Protein AF-A0A352Z6Q4-F1 (afdb_monomer_lite)

Radius of gyration: 16.07 Å; chains: 1; bounding box: 47×14×38 Å

Foldseek 3Di:
DDDDPDDDDDPDPTVDPCLVVQLVVQVVVCVVVVHDRDDSVVSVCVVQDDPPHGPPD

Structure (mmCIF, N/CA/C/O backbone):
data_AF-A0A352Z6Q4-F1
#
_entry.id   AF-A0A352Z6Q4-F1
#
loop_
_atom_site.group_PDB
_atom_site.id
_atom_site.type_symbol
_atom_site.label_atom_id
_atom_site.label_alt_id
_atom_site.label_comp_id
_atom_site.label_asym_id
_atom_site.label_entity_id
_atom_site.label_seq_id
_atom_site.pdbx_PDB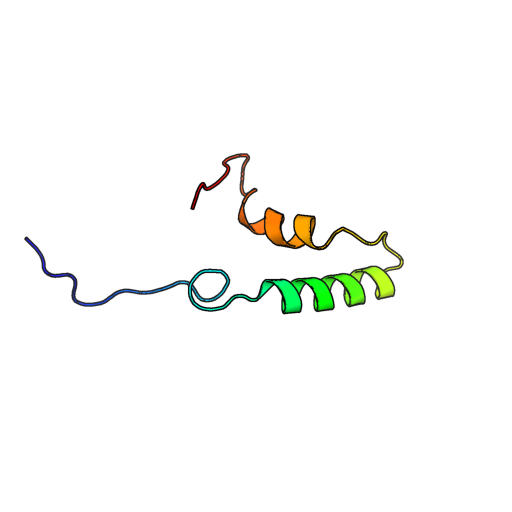_ins_code
_atom_site.Cartn_x
_atom_site.Cartn_y
_atom_site.Cartn_z
_atom_site.occupancy
_atom_site.B_iso_or_equiv
_atom_site.auth_seq_id
_atom_site.auth_comp_id
_atom_site.auth_asym_id
_atom_site.auth_atom_id
_atom_site.pdbx_PDB_model_num
ATOM 1 N N . MET A 1 1 ? 28.822 -5.265 -22.446 1.00 55.94 1 MET A N 1
ATOM 2 C CA . MET A 1 1 ? 27.672 -5.282 -21.513 1.00 55.94 1 MET A CA 1
ATOM 3 C C . MET A 1 1 ? 26.569 -6.092 -22.173 1.00 55.94 1 MET A C 1
ATOM 5 O O . MET A 1 1 ? 26.494 -6.039 -23.391 1.00 55.94 1 MET A O 1
ATOM 9 N N . LYS A 1 2 ? 25.782 -6.880 -21.431 1.00 73.38 2 LYS A N 1
ATOM 10 C CA . LYS A 1 2 ? 24.579 -7.498 -22.012 1.00 73.38 2 LYS A CA 1
ATOM 11 C C . LYS A 1 2 ? 23.489 -6.433 -22.096 1.00 73.38 2 LYS A C 1
ATOM 13 O O . LYS A 1 2 ? 23.289 -5.717 -21.118 1.00 73.38 2 LYS A O 1
ATOM 18 N N . GLU A 1 3 ? 22.845 -6.319 -23.250 1.00 85.62 3 GLU A N 1
ATOM 19 C CA . GLU A 1 3 ? 21.696 -5.434 -23.424 1.00 85.62 3 GLU A CA 1
ATOM 20 C C . GLU A 1 3 ? 20.485 -6.019 -22.695 1.00 85.62 3 GLU A C 1
ATOM 22 O O . GLU A 1 3 ? 20.281 -7.234 -22.669 1.00 85.62 3 GLU A O 1
ATOM 27 N N . VAL A 1 4 ? 19.716 -5.154 -22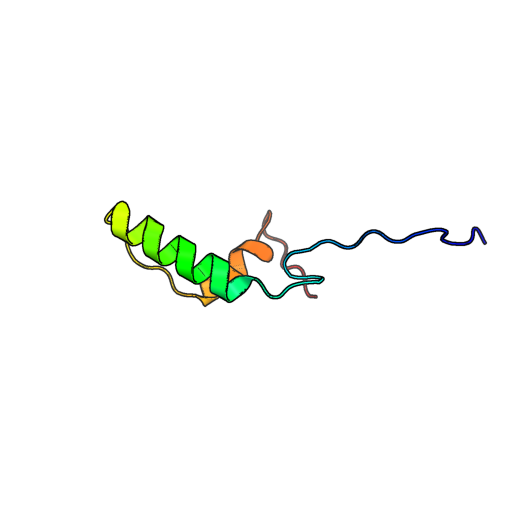.037 1.00 88.56 4 VAL A N 1
ATOM 28 C CA . VAL A 1 4 ? 18.447 -5.543 -21.423 1.00 88.56 4 VAL A CA 1
ATOM 29 C C . VAL A 1 4 ? 17.416 -5.635 -22.541 1.00 88.56 4 VAL A C 1
ATOM 31 O O . VAL A 1 4 ? 17.071 -4.624 -23.141 1.00 88.56 4 VAL A O 1
ATOM 34 N N . GLU A 1 5 ? 16.934 -6.844 -22.819 1.00 95.25 5 GLU A N 1
ATOM 35 C CA . GLU A 1 5 ? 15.991 -7.099 -23.918 1.00 95.25 5 GLU A CA 1
ATOM 36 C C . GLU A 1 5 ? 14.537 -6.780 -23.535 1.00 95.25 5 GLU A C 1
ATOM 38 O O . GLU A 1 5 ? 13.722 -6.461 -24.397 1.00 95.25 5 GLU A O 1
ATOM 43 N N . ALA A 1 6 ? 14.202 -6.847 -22.241 1.00 94.75 6 ALA A N 1
ATOM 44 C CA . ALA A 1 6 ? 12.871 -6.532 -21.731 1.00 94.75 6 ALA A CA 1
ATOM 45 C C . ALA A 1 6 ? 12.889 -6.157 -20.242 1.00 94.75 6 ALA A C 1
ATOM 47 O O . ALA A 1 6 ? 13.786 -6.552 -19.494 1.00 94.75 6 ALA A O 1
ATOM 48 N N . VAL A 1 7 ? 11.851 -5.433 -19.809 1.00 92.88 7 VAL A N 1
ATOM 49 C CA . VAL A 1 7 ? 11.618 -5.055 -18.409 1.00 92.88 7 VAL A CA 1
ATOM 50 C C . VAL A 1 7 ? 10.200 -5.450 -18.007 1.00 92.88 7 VAL A C 1
ATOM 52 O O . VAL A 1 7 ? 9.245 -5.175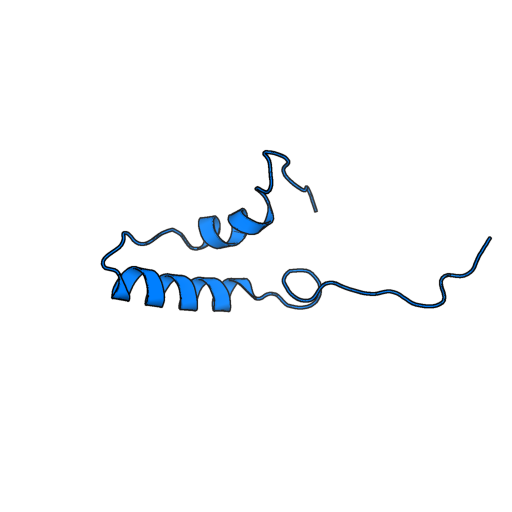 -18.731 1.00 92.88 7 VAL A O 1
ATOM 55 N N . LEU A 1 8 ? 10.074 -6.077 -16.837 1.00 94.88 8 LEU A N 1
ATOM 56 C CA . LEU A 1 8 ? 8.794 -6.344 -16.190 1.00 94.88 8 LEU A CA 1
ATOM 57 C C . LEU A 1 8 ? 8.573 -5.329 -15.072 1.00 94.88 8 LEU A C 1
ATOM 59 O O . LEU A 1 8 ? 9.452 -5.126 -14.235 1.00 94.88 8 LEU A O 1
ATOM 63 N N . PHE A 1 9 ? 7.385 -4.735 -15.051 1.00 93.56 9 PHE A N 1
ATOM 64 C CA . PHE A 1 9 ? 6.955 -3.830 -13.995 1.00 93.56 9 PHE A CA 1
ATOM 65 C C . PHE A 1 9 ? 5.881 -4.501 -13.152 1.00 93.56 9 PHE A C 1
ATOM 67 O O . PHE A 1 9 ? 5.013 -5.201 -13.676 1.00 93.56 9 PHE A O 1
ATOM 74 N N . ASP A 1 10 ? 5.943 -4.257 -11.847 1.00 90.19 10 ASP A N 1
ATOM 75 C CA . ASP A 1 10 ? 4.807 -4.503 -10.971 1.00 90.19 10 ASP A CA 1
ATOM 76 C C . ASP A 1 10 ? 3.633 -3.592 -11.375 1.00 90.19 10 ASP A C 1
ATOM 78 O O . ASP A 1 10 ? 3.819 -2.553 -12.015 1.00 90.19 10 ASP A O 1
ATOM 82 N N . LEU A 1 11 ? 2.412 -3.984 -11.032 1.00 92.81 11 LEU A N 1
ATOM 83 C CA . LEU A 1 11 ? 1.214 -3.235 -11.389 1.00 92.81 11 LEU A CA 1
ATOM 84 C C . LEU A 1 11 ? 0.875 -2.214 -10.299 1.00 92.81 11 LEU A C 1
ATOM 86 O O . LEU A 1 11 ? 0.948 -1.004 -10.522 1.00 92.81 11 LEU A O 1
ATOM 90 N N . ASP A 1 12 ? 0.524 -2.696 -9.111 1.00 88.81 12 ASP A N 1
ATOM 91 C CA . ASP A 1 12 ? -0.022 -1.892 -8.022 1.00 88.81 12 ASP A CA 1
ATOM 92 C C . ASP A 1 12 ? 1.071 -1.117 -7.278 1.00 88.81 12 ASP A C 1
ATOM 94 O O . ASP A 1 12 ? 1.972 -1.681 -6.668 1.00 88.81 12 ASP A O 1
ATOM 98 N N . GLY A 1 13 ? 0.987 0.212 -7.281 1.00 84.19 13 GLY A N 1
ATOM 99 C CA . GLY A 1 13 ? 2.012 1.076 -6.689 1.00 84.19 13 GLY A CA 1
ATOM 100 C C . GLY A 1 13 ? 3.261 1.274 -7.551 1.00 84.19 13 GLY A C 1
ATOM 101 O O . GLY A 1 13 ? 4.147 2.008 -7.127 1.00 84.19 13 GLY A O 1
ATOM 102 N N . THR A 1 14 ? 3.310 0.679 -8.747 1.00 89.69 14 THR A N 1
ATOM 103 C CA . THR A 1 14 ? 4.328 0.971 -9.770 1.00 89.69 14 THR A CA 1
ATOM 104 C C . THR A 1 14 ? 3.687 1.589 -11.012 1.00 89.69 14 THR A C 1
ATOM 106 O O . THR A 1 14 ? 3.982 2.735 -11.341 1.00 89.69 14 THR A O 1
ATOM 109 N N . LEU A 1 15 ? 2.775 0.875 -11.680 1.00 94.12 15 LEU A N 1
ATOM 110 C CA . LEU A 1 15 ? 2.060 1.383 -12.859 1.00 94.12 15 LEU A CA 1
ATOM 111 C C . LEU A 1 15 ? 0.699 2.006 -12.518 1.00 94.12 15 LEU A C 1
ATOM 113 O O . LEU A 1 15 ? 0.219 2.866 -13.254 1.00 94.12 15 LEU A O 1
ATOM 117 N N . VAL A 1 16 ? 0.062 1.573 -11.426 1.00 91.31 16 VAL A N 1
ATOM 118 C CA . VAL A 1 16 ? -1.295 1.989 -11.043 1.00 91.31 16 VAL A CA 1
ATOM 119 C C . VAL A 1 16 ? -1.331 2.449 -9.589 1.00 91.31 16 VAL A C 1
ATOM 121 O O . VAL A 1 16 ? -0.931 1.710 -8.689 1.00 91.31 16 VAL A O 1
ATOM 124 N N . ASP A 1 17 ? -1.881 3.641 -9.333 1.00 91.00 17 ASP A N 1
ATOM 125 C CA . ASP A 1 17 ? -2.219 4.066 -7.971 1.00 91.00 17 ASP A CA 1
ATOM 126 C C . ASP A 1 17 ? -3.560 3.464 -7.526 1.00 91.00 17 ASP A C 1
ATOM 128 O O . ASP A 1 17 ? -4.642 4.009 -7.747 1.00 91.00 17 ASP A O 1
ATOM 132 N N . SER A 1 18 ? -3.485 2.288 -6.909 1.00 92.25 18 SER A N 1
ATOM 133 C CA . SER A 1 18 ? -4.643 1.500 -6.486 1.00 92.25 18 SER A CA 1
ATOM 134 C C . SER A 1 18 ? -5.089 1.751 -5.041 1.00 92.25 18 SER A C 1
ATOM 136 O O . SER A 1 18 ? -6.010 1.082 -4.555 1.00 92.25 18 SER A O 1
ATOM 138 N N . ILE A 1 19 ? -4.503 2.730 -4.332 1.00 91.69 19 ILE A N 1
ATOM 139 C CA . ILE A 1 19 ? -4.750 2.896 -2.889 1.00 91.69 19 ILE A CA 1
ATOM 140 C C . ILE A 1 19 ? -6.211 3.198 -2.548 1.00 91.69 19 ILE A C 1
ATOM 142 O O . ILE A 1 19 ? -6.740 2.715 -1.544 1.00 91.69 19 ILE A O 1
ATOM 146 N N . ASP A 1 20 ? -6.889 3.968 -3.396 1.00 92.56 20 ASP A N 1
ATOM 147 C CA . ASP A 1 20 ? -8.299 4.313 -3.210 1.00 92.56 20 ASP A CA 1
ATOM 148 C C . ASP A 1 20 ? -9.213 3.101 -3.347 1.00 92.56 20 ASP A C 1
ATOM 150 O O . ASP A 1 20 ? -10.200 2.970 -2.612 1.00 92.56 20 ASP A O 1
ATOM 154 N N . VAL A 1 21 ? -8.874 2.194 -4.262 1.00 93.25 21 VAL A N 1
ATOM 155 C CA . VAL A 1 21 ? -9.623 0.957 -4.476 1.00 93.25 21 VAL A CA 1
ATOM 156 C C . VAL A 1 21 ? -9.454 0.047 -3.268 1.00 93.25 21 VAL A C 1
ATOM 158 O O . VAL A 1 21 ? -10.459 -0.379 -2.692 1.00 93.25 21 VAL A O 1
ATOM 161 N N . TYR A 1 22 ? -8.218 -0.174 -2.815 1.00 91.94 22 TYR A N 1
ATOM 162 C CA . TYR A 1 22 ? -7.972 -0.964 -1.610 1.00 91.94 22 TYR A CA 1
ATOM 163 C C . TYR A 1 22 ? -8.684 -0.377 -0.400 1.00 91.94 22 TYR A C 1
ATOM 165 O O . TYR A 1 22 ? -9.387 -1.100 0.304 1.00 91.94 22 TYR A O 1
ATOM 173 N N . TRP A 1 23 ? -8.602 0.937 -0.195 1.00 92.69 23 TRP A N 1
ATOM 174 C CA . TRP A 1 23 ? -9.296 1.589 0.909 1.00 92.69 23 TRP A CA 1
ATOM 175 C C . TRP A 1 23 ? -10.810 1.351 0.875 1.00 92.69 23 TRP A C 1
ATOM 177 O O . TRP A 1 23 ? -11.413 1.018 1.897 1.00 92.69 23 TRP A O 1
ATOM 187 N N . ARG A 1 24 ? -11.445 1.470 -0.296 1.00 94.81 24 ARG A N 1
ATOM 188 C CA . ARG A 1 24 ? -12.882 1.195 -0.452 1.00 94.81 24 ARG A CA 1
ATOM 189 C C . ARG A 1 24 ? -13.240 -0.249 -0.112 1.00 94.81 24 AR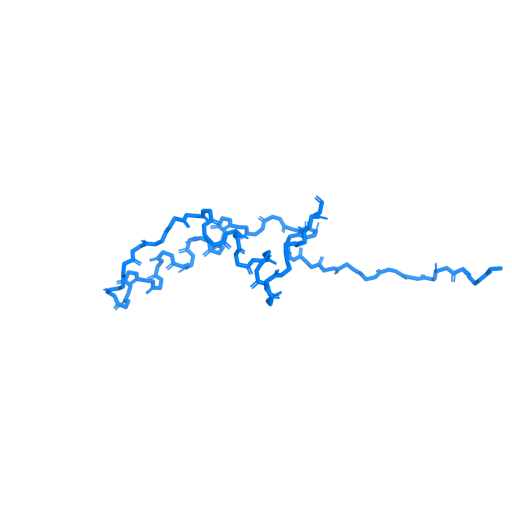G A C 1
ATOM 191 O O . ARG A 1 24 ? -14.232 -0.460 0.584 1.00 94.81 24 ARG A O 1
ATOM 198 N N . VAL A 1 25 ? -12.444 -1.211 -0.573 1.00 94.56 25 VAL A N 1
ATOM 199 C CA . VAL A 1 25 ? -12.660 -2.636 -0.287 1.00 94.56 25 VAL A CA 1
ATOM 200 C C . VAL A 1 25 ? -12.482 -2.918 1.205 1.00 94.56 25 VAL A C 1
ATOM 202 O O . VAL A 1 25 ? -13.365 -3.518 1.814 1.00 94.56 25 VAL A O 1
ATOM 205 N N . PHE A 1 26 ? -11.405 -2.421 1.821 1.00 93.62 26 PHE A N 1
ATOM 206 C CA . PHE A 1 26 ? -11.157 -2.586 3.256 1.00 93.62 26 PHE A CA 1
ATOM 207 C C . PHE A 1 26 ? -12.298 -2.025 4.102 1.00 93.62 26 PHE A C 1
ATOM 209 O O . PHE A 1 26 ? -12.773 -2.713 5.005 1.00 93.62 26 PHE A O 1
ATOM 216 N N . LYS A 1 27 ? -12.795 -0.822 3.783 1.00 95.00 27 LYS A N 1
ATOM 217 C CA . L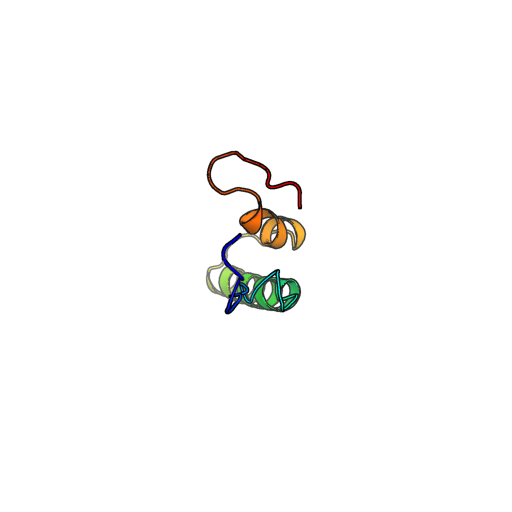YS A 1 27 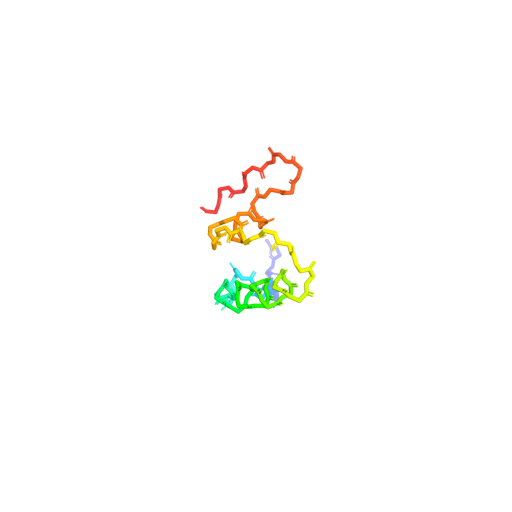? -13.960 -0.244 4.471 1.00 95.00 27 LYS A CA 1
ATOM 218 C C . LYS A 1 27 ? -15.169 -1.172 4.439 1.00 95.00 27 LYS A C 1
ATOM 220 O O . LYS A 1 27 ? -15.816 -1.374 5.464 1.00 95.00 27 LYS A O 1
ATOM 225 N N . GLU A 1 28 ? -15.482 -1.707 3.264 1.00 97.06 28 GLU A N 1
ATOM 226 C CA . GLU A 1 28 ? -16.651 -2.563 3.077 1.00 97.06 28 GLU A CA 1
ATOM 227 C C . GLU A 1 28 ? -16.502 -3.888 3.836 1.00 97.06 28 GLU A C 1
ATOM 229 O O . GLU A 1 28 ? -17.437 -4.328 4.504 1.00 97.06 28 GLU A O 1
ATOM 234 N N . VAL A 1 29 ? -15.314 -4.494 3.804 1.00 96.25 29 VAL A N 1
ATOM 235 C CA . VAL A 1 29 ? -15.026 -5.741 4.525 1.00 96.25 29 VAL A CA 1
ATOM 236 C C . VAL A 1 29 ? -15.089 -5.538 6.039 1.00 96.25 29 VAL A C 1
ATOM 238 O O . VAL A 1 29 ? -15.789 -6.285 6.720 1.00 96.25 29 VAL A O 1
ATOM 241 N N . LEU A 1 30 ? -14.418 -4.512 6.573 1.00 96.12 30 LEU A N 1
ATOM 242 C CA . LEU A 1 30 ? -14.417 -4.227 8.013 1.00 96.12 30 LEU A CA 1
ATOM 243 C C . LEU A 1 30 ? -15.835 -3.964 8.526 1.00 96.12 30 LEU A C 1
ATOM 245 O O . LEU A 1 30 ? -16.227 -4.514 9.554 1.00 96.12 30 LEU A O 1
ATOM 249 N N . LYS A 1 31 ? -16.637 -3.213 7.761 1.00 96.94 31 LYS A N 1
ATOM 250 C CA . LYS A 1 31 ? -18.049 -2.973 8.072 1.00 96.94 31 LYS A CA 1
ATOM 251 C C . LYS A 1 31 ? -18.851 -4.275 8.145 1.00 96.94 31 LYS A C 1
ATOM 253 O O . LYS A 1 31 ? -19.596 -4.464 9.101 1.00 96.94 31 LYS A O 1
ATOM 258 N N . ARG A 1 32 ? -18.704 -5.173 7.162 1.00 97.81 32 ARG A N 1
ATOM 259 C CA . ARG A 1 32 ? -19.420 -6.467 7.131 1.00 97.81 32 ARG A CA 1
ATOM 260 C C . ARG A 1 32 ? -19.050 -7.382 8.293 1.00 97.81 32 ARG A C 1
ATOM 262 O O . ARG A 1 32 ? -19.893 -8.143 8.750 1.00 97.81 32 ARG A O 1
ATOM 269 N N . LEU A 1 33 ? -17.807 -7.301 8.756 1.00 97.75 33 LEU A N 1
ATOM 270 C CA . LEU A 1 33 ? -17.295 -8.107 9.862 1.00 97.75 33 LEU A CA 1
ATOM 271 C C . LEU A 1 33 ? -17.519 -7.467 11.241 1.00 97.75 33 LEU A C 1
ATOM 273 O O . LEU A 1 33 ? -17.158 -8.069 12.247 1.00 97.75 33 LEU A O 1
ATOM 277 N N . GLY A 1 34 ? -18.083 -6.255 11.307 1.00 97.06 34 GLY A N 1
ATOM 278 C CA . GLY A 1 34 ? -18.244 -5.519 12.564 1.00 97.06 34 GLY A CA 1
ATOM 279 C C . GLY A 1 34 ? -16.914 -5.107 13.205 1.00 97.06 34 GLY A C 1
ATOM 280 O O . GLY A 1 34 ? -16.842 -4.936 14.420 1.00 97.06 34 GLY A O 1
ATOM 281 N N . LEU A 1 35 ? -15.852 -4.974 12.406 1.00 96.38 35 LEU A N 1
ATOM 282 C CA . LEU A 1 35 ? -14.515 -4.629 12.881 1.00 96.38 35 LEU A CA 1
ATOM 283 C C . LEU A 1 35 ? -14.284 -3.108 12.883 1.00 96.38 35 LEU A C 1
ATOM 285 O O . LEU A 1 35 ? -14.880 -2.391 12.072 1.00 96.38 35 LEU A O 1
ATOM 289 N N . PRO A 1 36 ? -13.390 -2.600 13.755 1.00 94.38 36 PRO A N 1
ATOM 290 C CA . PRO A 1 36 ? -13.037 -1.187 13.779 1.00 94.38 36 PRO A CA 1
ATOM 291 C C . PRO A 1 36 ? -12.495 -0.703 12.433 1.00 94.38 36 PRO A C 1
ATOM 293 O O . PRO A 1 36 ? -11.713 -1.388 11.772 1.00 94.38 36 PRO A O 1
ATOM 296 N N . MET A 1 37 ? -12.880 0.515 12.054 1.00 92.94 37 MET A N 1
ATOM 297 C CA . MET A 1 37 ? -12.359 1.160 10.857 1.00 92.94 37 MET A CA 1
ATOM 298 C C . MET A 1 37 ? -10.892 1.558 11.056 1.00 92.94 37 MET A C 1
ATOM 300 O O . MET A 1 37 ? -10.519 2.065 12.112 1.00 92.94 37 MET A O 1
ATOM 304 N N . ILE A 1 38 ? -10.067 1.364 10.030 1.00 87.50 38 ILE A N 1
ATOM 305 C CA . ILE A 1 38 ? -8.667 1.811 10.019 1.00 87.50 38 ILE A CA 1
ATOM 306 C C . ILE A 1 38 ? -8.522 3.084 9.191 1.00 87.50 38 ILE A C 1
ATOM 308 O O . ILE A 1 38 ? -9.358 3.371 8.351 1.00 87.50 38 ILE A O 1
ATOM 312 N N . GLU A 1 39 ? -7.471 3.866 9.397 1.00 89.44 39 GLU A N 1
ATOM 313 C CA . GLU A 1 39 ? -7.207 5.030 8.548 1.00 89.44 39 GLU A CA 1
ATOM 314 C C . GLU A 1 39 ? -6.708 4.598 7.165 1.00 89.44 39 GLU A C 1
ATOM 316 O O . GLU A 1 39 ? -5.955 3.630 7.041 1.00 89.44 39 GLU A O 1
ATOM 321 N N . LYS A 1 40 ? -7.053 5.367 6.124 1.00 87.75 40 LYS A N 1
ATOM 322 C CA . LYS A 1 40 ? -6.575 5.133 4.751 1.00 87.75 40 LYS A CA 1
ATOM 323 C C . LYS A 1 40 ? -5.046 5.030 4.683 1.00 87.75 40 LYS A C 1
ATOM 325 O O . LYS A 1 40 ? -4.528 4.181 3.965 1.00 87.75 40 LYS A O 1
ATOM 330 N N . GLN A 1 41 ? -4.335 5.848 5.463 1.00 85.88 41 GLN A N 1
ATOM 331 C CA . GLN A 1 41 ? -2.873 5.824 5.508 1.00 85.88 41 GLN A CA 1
ATOM 332 C C . GLN A 1 41 ? -2.340 4.457 5.948 1.00 85.88 41 GLN A C 1
ATOM 334 O O . GLN A 1 41 ? -1.401 3.947 5.350 1.00 85.88 41 GLN A O 1
ATOM 339 N N . LYS A 1 42 ? -3.008 3.786 6.893 1.00 83.88 42 LYS A N 1
ATOM 340 C CA . LYS A 1 42 ? -2.605 2.442 7.328 1.00 83.88 42 LYS A CA 1
ATOM 341 C C . LYS A 1 42 ? -2.743 1.399 6.221 1.00 83.88 42 LYS A C 1
ATOM 343 O O . LYS A 1 42 ? -1.958 0.460 6.200 1.00 83.88 42 LYS A O 1
ATOM 348 N N . VAL A 1 43 ? -3.693 1.571 5.295 1.00 85.25 43 VAL A N 1
ATOM 349 C CA . VAL A 1 43 ? -3.815 0.730 4.086 1.00 85.25 43 VAL A CA 1
ATOM 350 C C . VAL A 1 43 ? -2.691 1.024 3.092 1.00 85.25 43 VAL A C 1
ATOM 352 O O . VAL A 1 43 ? -2.237 0.126 2.395 1.00 85.25 43 VAL A O 1
ATOM 355 N N . ALA A 1 44 ? -2.204 2.264 3.027 1.00 80.56 44 ALA A N 1
ATOM 356 C CA . ALA A 1 44 ? -1.063 2.605 2.180 1.00 80.56 44 ALA A CA 1
ATOM 357 C C . ALA A 1 44 ? 0.239 2.025 2.748 1.00 80.56 44 ALA A C 1
ATOM 359 O O . ALA A 1 44 ? 1.062 1.493 2.003 1.00 80.56 44 ALA A O 1
ATOM 360 N N . ASP A 1 45 ? 0.369 2.056 4.073 1.00 77.00 45 ASP A N 1
ATOM 361 C CA . ASP A 1 45 ? 1.556 1.636 4.810 1.00 77.00 45 ASP A CA 1
ATOM 362 C C . ASP A 1 45 ? 1.762 0.113 4.840 1.00 77.00 45 ASP A C 1
ATOM 364 O O . ASP A 1 45 ? 2.877 -0.342 5.116 1.00 77.00 45 ASP A O 1
ATOM 368 N N . THR A 1 46 ? 0.741 -0.699 4.522 1.00 68.69 46 THR A N 1
ATOM 369 C CA . THR A 1 46 ? 0.903 -2.165 4.429 1.00 68.69 46 THR A CA 1
ATOM 370 C C . THR A 1 46 ? 1.899 -2.570 3.344 1.00 68.69 46 THR A C 1
ATOM 372 O O . THR A 1 46 ? 2.519 -3.624 3.460 1.00 68.69 46 THR A O 1
ATOM 375 N N . ARG A 1 47 ? 2.104 -1.724 2.323 1.00 61.47 47 ARG A N 1
ATOM 376 C CA . ARG A 1 47 ? 3.116 -1.926 1.271 1.00 61.47 47 ARG A CA 1
ATOM 377 C C . ARG A 1 47 ? 4.549 -1.721 1.772 1.00 61.47 47 ARG A C 1
ATOM 379 O O . ARG A 1 47 ? 5.475 -2.331 1.250 1.00 61.47 47 ARG A O 1
ATOM 386 N N . TYR A 1 48 ? 4.733 -0.914 2.817 1.00 54.59 48 TYR A N 1
ATOM 387 C CA . TYR A 1 48 ? 6.048 -0.502 3.322 1.00 54.59 48 TYR A CA 1
ATOM 388 C C . TYR A 1 48 ? 6.520 -1.285 4.554 1.00 54.59 48 TYR A C 1
ATOM 390 O O . TYR A 1 48 ? 7.626 -1.049 5.036 1.00 54.59 48 TYR A O 1
ATOM 398 N N . ASN A 1 49 ? 5.706 -2.210 5.073 1.00 51.81 49 ASN A N 1
ATOM 399 C CA . ASN A 1 49 ? 5.997 -2.977 6.287 1.00 51.81 49 ASN A CA 1
ATOM 400 C C . ASN A 1 49 ? 5.983 -4.490 6.041 1.00 51.81 49 ASN A C 1
ATOM 402 O O . ASN A 1 49 ? 5.280 -5.247 6.707 1.00 51.81 49 ASN A O 1
ATOM 406 N N . VAL A 1 50 ? 6.825 -4.958 5.122 1.00 47.09 50 VAL A N 1
ATOM 407 C CA . VAL A 1 50 ? 7.198 -6.376 5.076 1.00 47.09 50 VAL A CA 1
ATOM 408 C C . VAL A 1 50 ? 8.502 -6.532 5.865 1.00 47.09 50 VAL A C 1
ATOM 410 O O . VAL A 1 50 ? 9.564 -6.096 5.429 1.00 47.09 50 VAL A O 1
ATOM 413 N N . LYS A 1 51 ? 8.425 -7.133 7.061 1.00 45.56 51 LYS A N 1
ATOM 414 C CA . LYS A 1 51 ? 9.578 -7.470 7.932 1.00 45.56 51 LYS A CA 1
ATOM 415 C C . LYS A 1 51 ? 10.420 -6.284 8.447 1.00 45.56 51 LYS A C 1
ATOM 417 O O . LYS A 1 51 ? 11.646 -6.368 8.477 1.00 45.56 51 LYS A O 1
ATOM 422 N N . GLY A 1 52 ? 9.793 -5.185 8.874 1.00 49.22 52 GLY A N 1
ATOM 423 C CA . GLY A 1 52 ? 10.499 -4.105 9.587 1.00 49.22 52 GLY A CA 1
ATOM 424 C C . GLY A 1 52 ? 11.515 -3.316 8.750 1.00 49.22 52 GLY A C 1
ATOM 425 O O . GLY A 1 52 ? 12.326 -2.581 9.310 1.00 49.22 52 GLY A O 1
ATOM 426 N N . LYS A 1 53 ? 11.483 -3.443 7.418 1.00 47.31 53 LYS A N 1
ATOM 427 C CA . LYS A 1 53 ? 12.268 -2.609 6.505 1.00 47.31 53 LYS A CA 1
ATOM 428 C C . LYS A 1 53 ? 11.337 -1.651 5.776 1.00 47.31 53 LYS A C 1
ATOM 430 O O . LYS A 1 53 ? 10.571 -2.073 4.917 1.00 47.31 53 LYS A O 1
ATOM 435 N N . LYS A 1 54 ? 11.442 -0.363 6.113 1.00 46.25 54 LYS A N 1
ATOM 436 C CA . LYS A 1 54 ? 10.873 0.726 5.313 1.00 46.25 54 LYS A CA 1
ATOM 437 C C . LYS A 1 54 ? 11.577 0.726 3.957 1.00 46.25 54 LYS A C 1
ATOM 439 O O . LYS A 1 54 ? 12.773 1.004 3.895 1.00 46.25 54 LYS A O 1
ATOM 444 N N . PHE A 1 55 ? 10.850 0.422 2.890 1.00 48.22 55 PHE A N 1
ATOM 445 C CA . PHE A 1 55 ? 11.314 0.728 1.541 1.00 48.22 55 PHE A CA 1
ATOM 446 C C . PHE A 1 55 ? 11.133 2.233 1.323 1.00 48.22 55 PHE A C 1
ATOM 448 O O . PHE A 1 55 ? 10.013 2.719 1.203 1.00 48.22 55 PHE A O 1
ATOM 455 N N . LEU A 1 56 ? 12.239 2.975 1.370 1.00 47.12 56 LEU A N 1
ATOM 456 C CA . LEU A 1 56 ? 12.297 4.339 0.855 1.00 47.12 56 LEU A CA 1
ATOM 457 C C . LEU A 1 56 ? 12.321 4.208 -0.670 1.00 47.12 56 LEU A C 1
ATOM 459 O O . LEU A 1 56 ? 13.356 3.858 -1.236 1.00 47.12 56 LEU A O 1
ATOM 463 N N . GLY A 1 57 ? 11.145 4.351 -1.280 1.00 41.81 57 GLY A N 1
ATOM 464 C CA . GLY A 1 57 ? 11.033 4.693 -2.696 1.00 41.81 57 GLY A CA 1
ATOM 465 C C . GLY A 1 57 ? 11.382 6.156 -2.901 1.00 41.81 57 GLY A C 1
ATOM 466 O O . GLY A 1 57 ? 11.091 6.949 -1.973 1.00 41.81 57 GLY A O 1
#

Secondary structure (DSSP, 8-state):
----------TBTTTB--HHHHHHHHHHHHHHTTPPPPPHHHHHHTTT-BTTB----

pLDDT: mean 82.08, std 17.78, range [41.81, 97.81]

Sequence (57 aa):
MKEVEAVLFDLDGTLVDSIDVYWRVFKEVLKRLGLPMIEKQKVADTRYNVKGKKFLG